Protein AF-A0A4Y9MJ66-F1 (afdb_monomer_lite)

Foldseek 3Di:
DQVQLCCCQPNDCLVDPPDDDDPDLVSLQSNLSSCVSVVVNVSSLVSLVVCPPHPCVVVSVVVVVVSVVVVD

Structure (mmCIF, N/CA/C/O backbone):
data_AF-A0A4Y9MJ66-F1
#
_entry.id   AF-A0A4Y9MJ66-F1
#
loop_
_atom_site.group_PDB
_atom_site.id
_atom_site.type_symbol
_atom_site.label_atom_id
_atom_site.label_alt_id
_atom_site.label_comp_id
_atom_site.label_asym_id
_atom_site.label_entity_id
_atom_site.label_seq_id
_atom_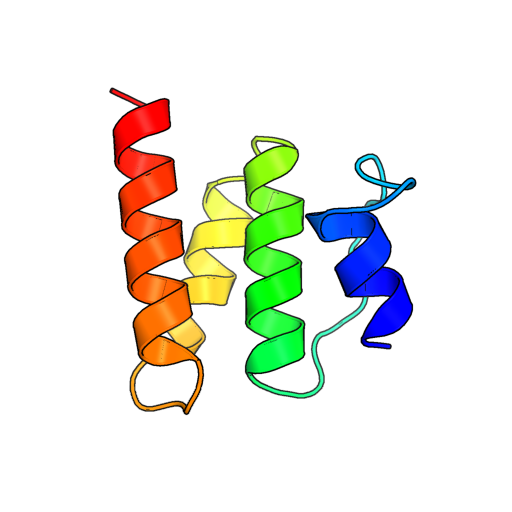site.pdbx_PDB_ins_code
_atom_site.Cartn_x
_atom_site.Cartn_y
_atom_site.Cartn_z
_atom_site.occupancy
_atom_site.B_iso_or_equiv
_atom_site.auth_seq_id
_atom_site.auth_comp_id
_atom_site.auth_asym_id
_atom_site.auth_atom_id
_atom_site.pdbx_PDB_model_num
ATOM 1 N N . MET A 1 1 ? 11.083 -7.867 -10.647 1.00 73.94 1 MET A N 1
ATOM 2 C CA . MET A 1 1 ? 9.862 -7.923 -9.814 1.00 73.94 1 MET A CA 1
ATOM 3 C C . MET A 1 1 ? 9.338 -6.521 -9.529 1.00 73.94 1 MET A C 1
ATOM 5 O O . MET A 1 1 ? 8.322 -6.149 -10.101 1.00 73.94 1 MET A O 1
ATOM 9 N N . ARG A 1 2 ? 10.087 -5.715 -8.769 1.00 88.69 2 ARG A N 1
ATOM 10 C CA . ARG A 1 2 ? 9.740 -4.342 -8.382 1.00 88.69 2 ARG A CA 1
ATOM 11 C C . ARG A 1 2 ? 9.188 -3.440 -9.487 1.00 88.69 2 ARG A C 1
ATOM 13 O O . ARG A 1 2 ? 8.101 -2.919 -9.313 1.00 88.69 2 ARG A O 1
ATOM 20 N N . ALA A 1 3 ? 9.858 -3.329 -10.640 1.00 91.50 3 ALA A N 1
ATOM 21 C CA . ALA A 1 3 ? 9.392 -2.477 -11.747 1.00 91.50 3 ALA A CA 1
ATOM 22 C C . ALA A 1 3 ? 7.960 -2.813 -12.210 1.00 91.50 3 ALA A C 1
ATOM 24 O O . ALA A 1 3 ? 7.153 -1.923 -12.433 1.00 91.50 3 ALA A O 1
ATOM 25 N N . VAL A 1 4 ? 7.607 -4.101 -12.256 1.00 95.62 4 VAL A N 1
ATOM 26 C CA . VAL A 1 4 ? 6.256 -4.548 -12.628 1.00 95.62 4 VAL A CA 1
ATOM 27 C C . VAL A 1 4 ? 5.219 -4.151 -11.574 1.00 95.62 4 VAL A C 1
ATOM 29 O O . VAL A 1 4 ? 4.086 -3.823 -11.917 1.00 95.62 4 VAL A O 1
ATOM 32 N N . LEU A 1 5 ? 5.593 -4.203 -10.295 1.00 97.31 5 LEU A N 1
ATOM 33 C CA . LEU A 1 5 ? 4.728 -3.792 -9.191 1.00 97.31 5 LEU A CA 1
ATOM 34 C C . LEU A 1 5 ? 4.595 -2.269 -9.116 1.00 97.31 5 LEU A C 1
ATOM 36 O O . LEU A 1 5 ? 3.501 -1.780 -8.867 1.00 97.31 5 LEU A O 1
ATOM 40 N N . SER A 1 6 ? 5.665 -1.525 -9.397 1.00 97.19 6 SER A N 1
ATOM 41 C CA . SER A 1 6 ? 5.636 -0.067 -9.534 1.00 97.19 6 SER A CA 1
ATOM 42 C C . SER A 1 6 ? 4.721 0.366 -10.679 1.00 97.19 6 SER A C 1
ATOM 44 O O . SER A 1 6 ? 3.878 1.236 -10.474 1.00 97.19 6 SER A O 1
ATOM 46 N N . ASP A 1 7 ? 4.809 -0.289 -11.841 1.00 97.06 7 ASP A N 1
ATOM 47 C CA . ASP A 1 7 ? 3.936 -0.009 -12.986 1.00 97.06 7 ASP A CA 1
ATOM 48 C C . ASP A 1 7 ? 2.460 -0.289 -12.688 1.00 97.06 7 ASP A C 1
ATOM 50 O O . ASP A 1 7 ? 1.593 0.442 -13.160 1.00 97.06 7 ASP A O 1
ATOM 54 N N . ALA A 1 8 ? 2.167 -1.329 -11.901 1.00 97.69 8 ALA A N 1
ATOM 55 C CA . ALA A 1 8 ? 0.802 -1.645 -11.484 1.00 97.69 8 ALA A CA 1
ATOM 56 C C . ALA A 1 8 ? 0.278 -0.718 -10.374 1.00 97.69 8 ALA A C 1
ATOM 58 O O . ALA A 1 8 ? -0.922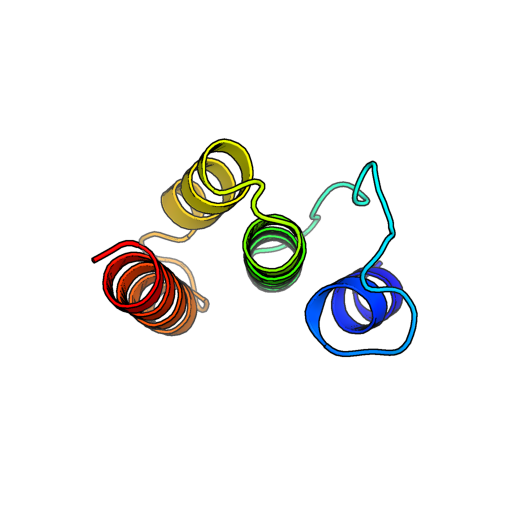 -0.480 -10.290 1.00 97.69 8 ALA A O 1
ATOM 59 N N . ALA A 1 9 ? 1.160 -0.214 -9.509 1.00 97.38 9 ALA A N 1
ATOM 60 C CA . ALA A 1 9 ? 0.796 0.651 -8.390 1.00 97.38 9 ALA A CA 1
ATOM 61 C C . ALA A 1 9 ? 0.622 2.121 -8.798 1.00 97.38 9 ALA A C 1
ATOM 63 O O . ALA A 1 9 ? -0.257 2.799 -8.273 1.00 97.38 9 ALA A O 1
ATOM 64 N N . PHE A 1 10 ? 1.471 2.611 -9.703 1.00 96.56 10 PHE A N 1
ATOM 65 C CA . PHE A 1 10 ? 1.585 4.038 -10.027 1.00 96.56 10 PHE A CA 1
ATOM 66 C C . PHE A 1 10 ? 1.763 4.332 -11.520 1.00 96.56 10 PHE A C 1
ATOM 68 O O . PHE A 1 10 ? 1.722 5.494 -11.915 1.00 96.56 10 PHE A O 1
ATOM 75 N N . GLY A 1 11 ? 2.039 3.312 -12.331 1.00 94.50 11 GLY A N 1
ATOM 76 C CA . GLY A 1 11 ? 2.436 3.480 -13.724 1.00 94.50 11 GLY A CA 1
ATOM 77 C C . GLY A 1 11 ? 1.343 3.105 -14.716 1.00 94.50 11 GLY A C 1
ATOM 78 O O . GLY A 1 11 ? 0.148 3.230 -14.461 1.00 94.50 11 GLY A O 1
ATOM 79 N N . ALA A 1 12 ? 1.782 2.655 -15.889 1.00 94.19 12 ALA A N 1
ATOM 80 C CA . ALA A 1 12 ? 0.925 2.514 -17.061 1.00 94.19 12 ALA A CA 1
ATOM 81 C C . ALA A 1 12 ? 0.078 1.232 -17.092 1.00 94.19 12 ALA A C 1
ATOM 83 O O . ALA A 1 12 ? -0.641 1.027 -18.065 1.00 94.19 12 ALA A O 1
ATOM 84 N N . ARG A 1 13 ? 0.191 0.349 -16.088 1.00 95.06 13 ARG A N 1
ATOM 85 C CA . ARG A 1 13 ? -0.521 -0.943 -16.065 1.00 95.06 13 ARG A CA 1
ATOM 86 C C . ARG A 1 13 ? -1.357 -1.154 -14.797 1.00 95.06 13 ARG A C 1
ATOM 88 O O . ARG A 1 13 ? -1.206 -2.197 -14.145 1.00 95.06 13 ARG A O 1
ATOM 95 N N . PRO A 1 14 ? -2.220 -0.193 -14.409 1.00 94.56 14 PRO A N 1
ATOM 96 C CA . PRO A 1 14 ? -3.029 -0.299 -13.197 1.00 94.56 14 PRO A CA 1
ATOM 97 C C . PRO A 1 14 ? -4.023 -1.466 -13.238 1.00 94.56 14 PRO A C 1
ATOM 99 O O . PRO A 1 14 ? -4.464 -1.926 -12.193 1.00 94.56 14 PRO A O 1
ATOM 102 N N . GLU A 1 15 ? -4.359 -1.988 -14.418 1.00 95.50 15 GLU A N 1
ATOM 103 C CA . GLU A 1 15 ? -5.277 -3.109 -14.632 1.00 95.50 15 GLU A CA 1
ATOM 104 C C . GLU A 1 15 ? -4.686 -4.483 -14.284 1.00 95.50 15 GLU A C 1
ATOM 106 O O . GLU A 1 15 ? -5.402 -5.488 -14.272 1.00 95.50 15 GLU A O 1
ATOM 111 N N . ARG A 1 16 ? -3.377 -4.565 -14.017 1.00 96.12 16 ARG A N 1
ATOM 112 C CA . ARG A 1 16 ? -2.683 -5.847 -13.883 1.00 96.12 16 ARG A CA 1
ATOM 113 C C . ARG A 1 16 ? -3.219 -6.681 -12.716 1.00 96.12 16 ARG A C 1
ATOM 115 O O . ARG A 1 16 ? -3.082 -6.310 -11.550 1.00 96.12 16 ARG A O 1
ATOM 122 N N . TRP A 1 17 ? -3.708 -7.878 -13.033 1.00 95.25 17 TRP A N 1
ATOM 123 C CA . TRP A 1 17 ? -4.091 -8.903 -12.064 1.00 95.25 17 TRP A CA 1
ATOM 124 C C . TRP A 1 17 ? -3.960 -10.309 -12.686 1.00 95.25 17 TRP A C 1
ATOM 126 O O . TRP A 1 17 ? -4.318 -10.470 -13.852 1.00 95.25 17 TRP A O 1
ATOM 136 N N . PRO A 1 18 ? -3.476 -11.339 -11.963 1.00 94.75 18 PRO A N 1
ATOM 137 C CA . PRO A 1 18 ? -2.955 -11.301 -10.598 1.00 94.75 18 PRO A CA 1
ATOM 138 C C . PRO A 1 18 ? -1.620 -10.547 -10.497 1.00 94.75 18 PRO A C 1
ATOM 140 O O . PRO A 1 18 ? -0.822 -10.498 -11.437 1.00 94.75 18 PRO A O 1
ATOM 143 N N . LEU A 1 19 ? -1.373 -9.945 -9.332 1.00 96.31 19 LEU A N 1
ATOM 144 C CA . LEU A 1 19 ? -0.107 -9.270 -9.051 1.00 96.31 19 LEU A CA 1
ATOM 145 C C . LEU A 1 19 ? 1.008 -10.304 -8.789 1.00 96.31 19 LEU A C 1
ATOM 147 O O . LEU A 1 19 ? 0.747 -11.300 -8.107 1.00 96.31 19 LEU A O 1
ATOM 151 N N . PRO A 1 20 ? 2.251 -10.068 -9.251 1.00 96.19 20 PRO A N 1
ATOM 152 C CA . PRO A 1 20 ? 3.395 -10.928 -8.939 1.00 96.19 20 PRO A CA 1
ATOM 153 C C . PRO A 1 20 ? 3.672 -11.046 -7.435 1.00 96.19 20 PRO A C 1
ATOM 155 O O . PRO A 1 20 ? 3.530 -10.062 -6.707 1.00 96.19 20 PRO A O 1
ATOM 158 N N . THR A 1 21 ? 4.085 -12.224 -6.960 1.00 95.62 21 THR A N 1
ATOM 159 C CA . THR A 1 21 ? 4.410 -12.467 -5.542 1.00 95.62 21 THR A CA 1
ATOM 160 C C . THR A 1 21 ? 5.495 -11.511 -5.047 1.00 95.62 21 THR A C 1
ATOM 162 O O . THR A 1 21 ? 6.519 -11.341 -5.706 1.00 95.62 21 THR A O 1
ATOM 165 N N . ALA A 1 22 ? 5.283 -10.895 -3.881 1.00 96.25 22 ALA A N 1
ATOM 166 C CA . ALA A 1 22 ? 6.285 -10.022 -3.276 1.00 96.25 22 ALA A CA 1
ATOM 167 C C . ALA A 1 22 ? 7.444 -10.827 -2.688 1.00 96.25 22 ALA A C 1
ATOM 169 O O . ALA A 1 22 ? 7.228 -11.805 -1.973 1.00 96.25 22 ALA A O 1
ATOM 170 N N . THR A 1 23 ? 8.664 -10.365 -2.948 1.00 95.81 23 THR A N 1
ATOM 171 C CA . THR A 1 23 ? 9.901 -10.957 -2.419 1.00 95.81 23 THR A CA 1
ATOM 172 C C . THR A 1 23 ? 10.466 -10.196 -1.222 1.00 95.81 23 THR A C 1
ATOM 174 O O . THR A 1 23 ? 11.315 -10.723 -0.512 1.00 95.81 23 THR A O 1
ATOM 177 N N . ASP A 1 24 ? 9.997 -8.971 -0.977 1.00 96.25 24 ASP A N 1
ATOM 178 C CA . ASP A 1 24 ? 10.469 -8.103 0.101 1.00 96.25 24 ASP A CA 1
ATOM 179 C C . ASP A 1 24 ? 9.359 -7.139 0.586 1.00 96.25 24 ASP A C 1
ATOM 181 O O . ASP A 1 24 ? 8.296 -7.050 -0.045 1.00 96.25 24 ASP A O 1
ATOM 185 N N . PRO A 1 25 ? 9.564 -6.420 1.711 1.00 97.81 25 PRO A N 1
ATOM 186 C CA . PRO A 1 25 ? 8.555 -5.516 2.265 1.00 97.81 25 PRO A CA 1
ATOM 187 C C . PRO A 1 25 ? 8.125 -4.381 1.326 1.00 97.81 25 PRO A C 1
ATOM 189 O O . PRO A 1 25 ? 6.962 -3.980 1.349 1.00 97.81 25 PRO A O 1
ATOM 192 N N . HIS A 1 26 ? 9.026 -3.862 0.488 1.00 97.31 26 HIS A N 1
ATOM 193 C CA . HIS A 1 26 ? 8.696 -2.785 -0.442 1.00 97.31 26 HIS A CA 1
ATOM 194 C C . HIS A 1 26 ? 7.842 -3.304 -1.601 1.00 97.31 26 HIS A C 1
ATOM 196 O O . HIS A 1 26 ? 6.817 -2.708 -1.924 1.00 97.31 26 HIS A O 1
ATOM 202 N N . ASP A 1 27 ? 8.203 -4.455 -2.167 1.00 97.75 27 ASP A N 1
ATOM 203 C CA . ASP A 1 27 ? 7.395 -5.128 -3.186 1.00 97.75 27 ASP A CA 1
ATOM 204 C C . ASP A 1 27 ? 5.983 -5.438 -2.651 1.00 97.75 27 ASP A C 1
ATOM 206 O O . ASP A 1 27 ? 4.984 -5.229 -3.343 1.00 97.75 27 ASP A O 1
ATOM 210 N N . ARG A 1 28 ? 5.863 -5.865 -1.387 1.00 98.31 28 ARG A N 1
ATOM 211 C CA . ARG A 1 28 ? 4.556 -6.095 -0.751 1.00 98.31 28 ARG A CA 1
ATOM 212 C C . ARG A 1 28 ? 3.757 -4.804 -0.558 1.00 98.31 28 ARG A C 1
ATOM 214 O O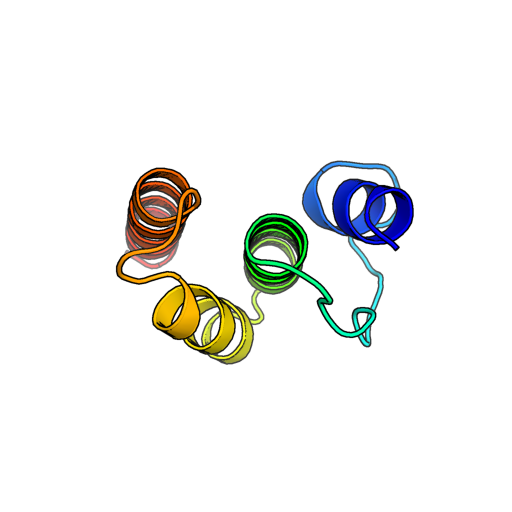 . ARG A 1 28 ? 2.548 -4.806 -0.775 1.00 98.31 28 ARG A O 1
ATOM 221 N N . TRP A 1 29 ? 4.409 -3.699 -0.206 1.00 98.50 29 TRP A N 1
ATOM 222 C CA . TRP A 1 29 ? 3.748 -2.394 -0.152 1.00 98.50 29 TRP A CA 1
ATOM 223 C C . TRP A 1 29 ? 3.223 -1.962 -1.530 1.00 98.50 29 TRP A C 1
ATOM 225 O O . TRP A 1 29 ? 2.058 -1.582 -1.639 1.00 98.50 29 TRP A O 1
ATOM 235 N N . LEU A 1 30 ? 4.020 -2.104 -2.594 1.00 98.44 30 LEU A N 1
ATOM 236 C CA . LEU A 1 30 ? 3.584 -1.804 -3.964 1.00 98.44 30 LEU A CA 1
ATOM 237 C C . LEU A 1 30 ? 2.388 -2.668 -4.388 1.00 98.44 30 LEU A C 1
ATOM 239 O O . LEU A 1 30 ? 1.440 -2.155 -4.981 1.00 98.44 30 LEU A O 1
ATOM 243 N N . ARG A 1 31 ? 2.383 -3.961 -4.033 1.00 98.25 31 ARG A N 1
ATOM 244 C CA . ARG A 1 31 ? 1.215 -4.827 -4.259 1.00 98.25 31 ARG A CA 1
ATOM 245 C C . ARG A 1 31 ? -0.041 -4.292 -3.581 1.00 98.25 31 ARG A C 1
ATOM 247 O O . ARG A 1 31 ? -1.098 -4.276 -4.206 1.00 98.25 31 ARG A O 1
ATOM 254 N N . ALA A 1 32 ? 0.070 -3.859 -2.326 1.00 98.44 32 ALA A N 1
ATOM 255 C CA . ALA A 1 32 ? -1.062 -3.311 -1.594 1.00 98.44 32 ALA A CA 1
ATOM 256 C C . ALA A 1 32 ? -1.597 -2.027 -2.243 1.00 98.44 32 ALA A C 1
ATOM 258 O O . ALA A 1 32 ? -2.811 -1.871 -2.363 1.00 98.44 32 ALA A O 1
ATOM 259 N N . VAL A 1 33 ? -0.714 -1.138 -2.708 1.00 98.44 33 VAL A N 1
ATOM 260 C CA . VAL A 1 33 ? -1.112 0.073 -3.443 1.00 98.44 33 VAL A CA 1
ATOM 261 C C . VAL A 1 33 ? -1.851 -0.289 -4.732 1.00 98.44 33 VAL A C 1
ATOM 263 O O . VAL A 1 33 ? -2.956 0.205 -4.945 1.00 98.44 33 VAL A O 1
ATOM 266 N N . ALA A 1 34 ? -1.296 -1.192 -5.546 1.00 98.31 34 ALA A N 1
ATOM 267 C CA . ALA A 1 34 ? -1.918 -1.631 -6.797 1.00 98.31 34 ALA A CA 1
ATOM 268 C C . ALA A 1 34 ? -3.294 -2.281 -6.563 1.00 98.31 34 ALA A C 1
ATOM 270 O O . ALA A 1 34 ? -4.277 -1.922 -7.206 1.00 98.31 34 ALA A O 1
ATOM 271 N N . ALA A 1 35 ? -3.396 -3.197 -5.593 1.00 98.19 35 ALA A N 1
ATOM 272 C CA . ALA A 1 35 ? -4.664 -3.829 -5.239 1.00 98.19 35 ALA A CA 1
ATOM 273 C C . ALA A 1 35 ? -5.699 -2.802 -4.742 1.00 98.19 35 ALA A C 1
ATOM 275 O O . ALA A 1 35 ? -6.859 -2.859 -5.147 1.00 98.19 35 ALA A O 1
ATOM 276 N N .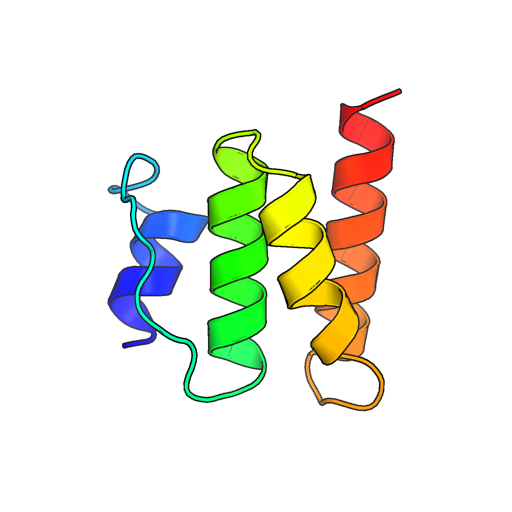 GLY A 1 36 ? -5.285 -1.843 -3.908 1.00 97.44 36 GLY A N 1
ATOM 277 C CA . GLY A 1 36 ? -6.152 -0.771 -3.416 1.00 97.44 36 GLY A CA 1
ATOM 278 C C . GLY A 1 36 ? -6.643 0.156 -4.529 1.00 97.44 36 GLY A C 1
ATOM 279 O O . GLY A 1 36 ? -7.832 0.453 -4.581 1.00 97.44 36 GLY A O 1
ATOM 280 N N . GLY A 1 37 ? -5.767 0.538 -5.465 1.00 95.81 37 GLY A N 1
ATOM 281 C CA . GLY A 1 37 ? -6.131 1.339 -6.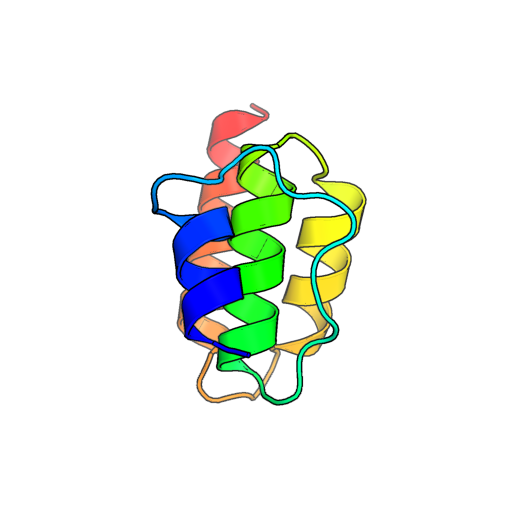641 1.00 95.81 37 GLY A CA 1
ATOM 282 C C . GLY A 1 37 ? -7.133 0.648 -7.574 1.00 95.81 37 GLY A C 1
ATOM 283 O O . GLY A 1 37 ? -7.907 1.317 -8.249 1.00 95.81 37 GLY A O 1
ATOM 284 N N . GLN A 1 38 ? -7.178 -0.687 -7.561 1.00 95.81 38 GLN A N 1
ATOM 285 C CA . GLN A 1 38 ? -8.168 -1.497 -8.285 1.00 95.81 38 GLN A CA 1
ATOM 286 C C . GLN A 1 38 ? -9.447 -1.785 -7.470 1.00 95.81 38 GLN A C 1
ATOM 288 O O . GLN A 1 38 ? -10.264 -2.607 -7.884 1.00 95.81 38 GLN A O 1
ATOM 293 N N . GLY A 1 39 ? -9.609 -1.200 -6.278 1.00 95.81 39 GLY A N 1
ATOM 294 C CA . GLY A 1 39 ? -10.751 -1.455 -5.391 1.00 95.81 39 GLY A CA 1
ATOM 295 C C . GLY A 1 39 ? -10.707 -2.802 -4.653 1.00 95.81 39 GLY A C 1
ATOM 296 O O . GLY A 1 39 ? -11.661 -3.181 -3.974 1.00 95.81 39 GLY A O 1
ATOM 297 N N . ARG A 1 40 ? -9.597 -3.549 -4.729 1.00 96.94 40 ARG A N 1
ATOM 298 C CA . ARG A 1 40 ? -9.408 -4.846 -4.052 1.00 96.94 40 ARG A CA 1
ATOM 299 C C . ARG A 1 40 ? -8.906 -4.656 -2.619 1.00 96.94 40 ARG A C 1
ATOM 301 O O . ARG A 1 40 ? -7.865 -5.190 -2.229 1.00 96.94 40 ARG A O 1
ATOM 308 N N . TYR A 1 41 ? -9.658 -3.904 -1.817 1.00 97.00 41 TYR A N 1
ATOM 309 C CA . TYR A 1 41 ? -9.233 -3.474 -0.481 1.00 97.00 41 TYR A CA 1
ATOM 310 C C . TYR A 1 41 ? -8.941 -4.632 0.479 1.00 97.00 41 TYR A C 1
ATOM 312 O O . TYR A 1 41 ? -7.982 -4.550 1.238 1.00 97.00 41 TYR A O 1
ATOM 320 N N . ALA A 1 42 ? -9.690 -5.738 0.419 1.00 96.75 42 ALA A N 1
ATOM 321 C CA . ALA A 1 42 ? -9.418 -6.904 1.266 1.00 96.75 42 ALA A CA 1
ATOM 322 C C . ALA A 1 42 ? -8.010 -7.483 1.022 1.00 96.75 42 ALA A C 1
ATOM 324 O O . ALA A 1 42 ? -7.262 -7.722 1.969 1.00 96.75 42 ALA A O 1
ATOM 325 N N . ALA A 1 43 ? -7.618 -7.637 -0.248 1.00 97.31 43 ALA A N 1
ATOM 326 C CA . ALA A 1 43 ? -6.284 -8.109 -0.616 1.00 97.31 43 ALA A CA 1
ATOM 327 C C . ALA A 1 43 ? -5.200 -7.086 -0.244 1.00 97.31 43 ALA A C 1
ATOM 329 O O . ALA A 1 43 ? -4.160 -7.456 0.297 1.00 97.31 43 ALA A O 1
ATOM 330 N N . ALA A 1 44 ? -5.466 -5.799 -0.481 1.00 98.06 44 ALA A N 1
ATOM 331 C CA . ALA A 1 44 ? -4.545 -4.727 -0.125 1.00 98.06 44 ALA A CA 1
ATOM 332 C C . ALA A 1 44 ? -4.269 -4.688 1.386 1.00 98.06 44 ALA A C 1
ATOM 334 O O . ALA A 1 44 ? -3.116 -4.649 1.808 1.00 98.06 44 ALA A O 1
ATOM 335 N N . LEU A 1 45 ? -5.316 -4.749 2.213 1.00 97.94 45 LEU A N 1
ATOM 336 C CA . LEU A 1 45 ? -5.196 -4.731 3.670 1.00 97.94 45 LEU A CA 1
ATOM 337 C C . LEU A 1 45 ? -4.478 -5.971 4.216 1.00 97.94 45 LEU A C 1
ATOM 339 O O . LEU A 1 45 ? -3.711 -5.837 5.170 1.00 97.94 45 LEU A O 1
ATOM 343 N N . ALA A 1 46 ? -4.678 -7.142 3.604 1.00 97.94 46 ALA A N 1
ATOM 344 C CA . ALA A 1 46 ? -3.930 -8.349 3.948 1.00 97.94 46 ALA A CA 1
ATOM 345 C C . ALA A 1 46 ? -2.424 -8.172 3.692 1.00 97.94 46 ALA A C 1
ATOM 347 O O . ALA A 1 46 ? -1.612 -8.482 4.561 1.00 97.94 46 ALA A O 1
ATOM 348 N N . ASP A 1 47 ? -2.038 -7.595 2.548 1.00 98.12 47 ASP A N 1
ATOM 349 C CA . ASP A 1 47 ? -0.631 -7.300 2.262 1.00 98.12 47 ASP A CA 1
ATOM 350 C C . ASP A 1 47 ? -0.048 -6.257 3.239 1.00 98.12 47 ASP A C 1
ATOM 352 O O . ASP A 1 47 ? 1.069 -6.439 3.727 1.00 98.12 47 ASP A O 1
ATOM 356 N N . LEU A 1 48 ? -0.802 -5.211 3.606 1.00 98.31 48 LEU A N 1
ATOM 357 C CA . LEU A 1 48 ? -0.343 -4.208 4.580 1.00 98.31 48 LEU A CA 1
ATOM 358 C C . LEU A 1 48 ? -0.142 -4.776 5.993 1.00 98.31 48 LEU A C 1
ATOM 360 O O . LEU A 1 48 ? 0.764 -4.331 6.698 1.00 98.31 48 LEU A O 1
ATOM 364 N N . ALA A 1 49 ? -0.950 -5.753 6.414 1.00 97.94 49 ALA A N 1
ATOM 365 C CA . ALA A 1 49 ? -0.851 -6.353 7.747 1.00 97.94 49 ALA A CA 1
ATOM 366 C C . ALA A 1 49 ? 0.514 -7.021 8.002 1.00 97.94 49 ALA A C 1
ATOM 368 O O . ALA A 1 49 ? 0.998 -7.036 9.132 1.00 97.94 49 ALA A O 1
ATOM 369 N N . HIS A 1 50 ? 1.178 -7.502 6.948 1.00 97.69 50 HIS A N 1
ATOM 370 C CA . HIS A 1 50 ? 2.507 -8.112 7.037 1.00 97.69 50 HIS A CA 1
ATOM 371 C C . HIS A 1 50 ? 3.662 -7.105 7.159 1.00 97.69 50 HIS A C 1
ATOM 373 O O . HIS A 1 50 ? 4.811 -7.521 7.287 1.00 97.69 50 HIS A O 1
ATOM 379 N N . LEU A 1 51 ? 3.398 -5.795 7.090 1.00 98.12 51 LEU A N 1
ATOM 380 C CA . LEU A 1 51 ? 4.445 -4.764 7.065 1.00 98.12 51 LEU A CA 1
ATOM 381 C C . LEU A 1 51 ? 4.763 -4.163 8.438 1.00 98.12 51 LEU A C 1
ATOM 383 O O . LEU A 1 51 ? 5.658 -3.318 8.537 1.00 98.12 51 LEU A O 1
ATOM 387 N N . SER A 1 52 ? 4.080 -4.608 9.494 1.00 95.69 52 SER A N 1
ATOM 388 C CA . SER A 1 52 ? 4.382 -4.197 10.868 1.00 95.69 52 SER A CA 1
ATOM 389 C C . SER A 1 52 ? 5.830 -4.532 11.244 1.00 95.69 52 SER A C 1
ATOM 391 O O . SER A 1 52 ? 6.314 -5.625 10.959 1.00 95.69 52 SER A O 1
ATOM 393 N N . GLY A 1 53 ? 6.541 -3.576 11.849 1.00 95.62 53 GLY A N 1
ATOM 394 C CA . GLY A 1 53 ? 7.947 -3.735 12.244 1.00 95.62 53 GLY A CA 1
ATOM 395 C C . GLY A 1 53 ? 8.960 -3.781 11.089 1.00 95.62 53 GLY A C 1
ATOM 396 O O . GLY A 1 53 ? 10.152 -3.933 11.336 1.00 95.62 53 GLY A O 1
ATOM 397 N N . THR A 1 54 ? 8.524 -3.636 9.834 1.00 97.31 54 THR A N 1
ATOM 398 C CA . THR A 1 54 ? 9.425 -3.579 8.671 1.00 97.31 54 THR A CA 1
ATOM 399 C C . THR A 1 54 ? 9.818 -2.140 8.333 1.00 97.31 54 THR A C 1
ATOM 401 O O . THR A 1 54 ? 9.155 -1.184 8.740 1.00 97.31 54 THR A O 1
ATOM 404 N N . ALA A 1 55 ? 10.833 -1.968 7.480 1.00 95.56 55 ALA A N 1
ATOM 405 C CA . ALA A 1 55 ? 11.193 -0.657 6.931 1.00 95.56 55 ALA A CA 1
ATOM 406 C C . ALA A 1 55 ? 10.042 0.029 6.154 1.00 95.56 55 ALA A C 1
ATOM 408 O O . ALA A 1 55 ? 10.066 1.241 5.964 1.00 95.56 55 ALA A O 1
ATOM 409 N N . ALA A 1 56 ? 9.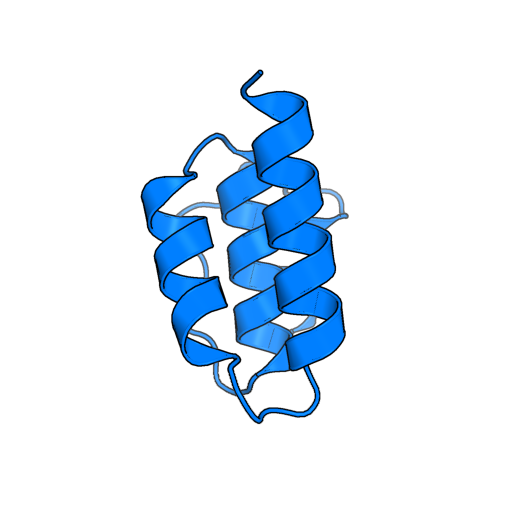014 -0.720 5.730 1.00 97.12 56 ALA A N 1
ATOM 410 C CA . ALA A 1 56 ? 7.844 -0.196 5.026 1.00 97.12 56 ALA A CA 1
ATOM 411 C C . ALA A 1 56 ? 6.658 0.142 5.956 1.00 97.12 56 ALA A C 1
ATOM 413 O O . ALA A 1 56 ? 5.598 0.528 5.463 1.00 97.12 56 ALA A O 1
ATOM 414 N N . ALA A 1 57 ? 6.801 0.031 7.285 1.00 97.81 57 ALA A N 1
ATOM 415 C CA . ALA A 1 57 ? 5.696 0.214 8.235 1.00 97.81 57 ALA A CA 1
ATOM 416 C C . ALA A 1 57 ? 5.027 1.599 8.135 1.00 97.81 57 ALA A C 1
ATOM 418 O O . ALA A 1 57 ? 3.800 1.697 8.099 1.00 97.81 57 ALA A O 1
ATOM 419 N N . SER A 1 58 ? 5.819 2.672 8.027 1.00 97.81 58 SER A N 1
ATOM 420 C CA . SER A 1 58 ? 5.292 4.039 7.868 1.00 97.81 58 SER A CA 1
ATOM 421 C C . SER A 1 58 ? 4.477 4.201 6.576 1.00 97.81 58 SER A C 1
ATOM 423 O O . SER A 1 58 ? 3.367 4.746 6.585 1.00 97.81 58 SER A O 1
ATOM 425 N N . ALA A 1 59 ? 4.981 3.643 5.470 1.00 97.94 59 ALA A N 1
ATOM 426 C CA . ALA A 1 59 ? 4.280 3.640 4.191 1.00 97.94 59 ALA A CA 1
ATOM 427 C C . ALA A 1 59 ? 2.977 2.830 4.276 1.00 97.94 59 ALA A C 1
ATOM 429 O O . ALA A 1 59 ? 1.934 3.294 3.822 1.00 97.94 59 ALA A O 1
ATOM 430 N N . ALA A 1 60 ? 3.001 1.671 4.941 1.00 98.25 60 ALA A N 1
ATOM 431 C CA . ALA A 1 60 ? 1.827 0.831 5.138 1.00 98.25 60 ALA A CA 1
ATOM 432 C C . ALA A 1 60 ? 0.714 1.540 5.925 1.00 98.25 60 ALA A C 1
ATOM 434 O O . ALA A 1 60 ? -0.448 1.513 5.516 1.00 98.25 60 ALA A O 1
ATOM 435 N N . MET A 1 61 ? 1.063 2.220 7.023 1.00 98.25 61 MET A N 1
ATOM 436 C CA . MET A 1 61 ? 0.105 3.003 7.810 1.00 98.25 61 MET A CA 1
ATOM 437 C C . MET A 1 61 ? -0.482 4.160 6.998 1.00 98.25 61 MET A C 1
ATOM 439 O O . MET A 1 61 ? -1.697 4.356 6.997 1.00 98.25 61 MET A O 1
ATOM 443 N N . SER A 1 62 ? 0.359 4.879 6.251 1.00 98.19 62 SER A N 1
ATOM 444 C CA . SER A 1 62 ? -0.078 5.986 5.393 1.00 98.19 62 SER A CA 1
ATOM 445 C C . SER A 1 62 ? -1.022 5.512 4.281 1.00 98.19 62 SER A C 1
ATOM 447 O O . SER A 1 62 ? -2.059 6.134 4.039 1.00 98.19 62 SER A O 1
ATOM 449 N N . THR A 1 63 ? -0.723 4.372 3.648 1.00 98.31 63 THR A N 1
ATOM 450 C CA . THR A 1 63 ? -1.593 3.741 2.646 1.00 98.31 63 THR A CA 1
ATOM 451 C C . THR A 1 63 ? -2.919 3.290 3.263 1.00 98.31 63 THR A C 1
ATOM 453 O O . THR A 1 63 ? -3.973 3.603 2.712 1.00 98.31 63 THR A O 1
ATOM 456 N N . ARG A 1 64 ? -2.904 2.641 4.437 1.00 97.62 64 ARG A N 1
ATOM 457 C CA . ARG A 1 64 ? -4.132 2.252 5.152 1.00 97.62 64 ARG A CA 1
ATOM 458 C C . ARG A 1 64 ? -5.006 3.465 5.476 1.00 97.62 64 ARG A C 1
ATOM 460 O O . ARG A 1 64 ? -6.209 3.422 5.241 1.00 97.62 64 ARG A O 1
ATOM 467 N N . ALA A 1 65 ? -4.412 4.548 5.974 1.00 97.38 65 ALA A N 1
ATOM 468 C CA . ALA A 1 65 ? -5.133 5.788 6.252 1.00 97.38 65 ALA A CA 1
ATOM 469 C C . ALA A 1 65 ? -5.737 6.406 4.979 1.00 97.38 65 ALA A C 1
ATOM 471 O O . ALA A 1 65 ? -6.842 6.943 5.020 1.00 97.38 65 ALA A O 1
ATOM 472 N N . SER A 1 66 ? -5.041 6.305 3.842 1.00 97.31 66 SER A N 1
ATOM 473 C CA . SER A 1 66 ? -5.576 6.721 2.542 1.00 97.31 66 SER A CA 1
ATOM 474 C C . SER A 1 66 ? -6.813 5.915 2.145 1.00 97.31 66 SER A C 1
ATOM 476 O O . SER A 1 66 ? -7.809 6.505 1.739 1.00 97.31 66 SER A O 1
ATOM 478 N N . PHE A 1 67 ? -6.789 4.589 2.325 1.00 96.50 67 PHE A N 1
ATOM 479 C CA . PHE A 1 67 ? -7.950 3.741 2.036 1.00 96.50 67 PHE A CA 1
ATOM 480 C C . PHE A 1 67 ? -9.157 4.107 2.895 1.00 96.50 67 PHE A C 1
ATOM 482 O O . PHE A 1 67 ? -10.253 4.225 2.362 1.00 96.50 67 PHE A O 1
ATOM 489 N N . LEU A 1 68 ? -8.959 4.347 4.196 1.00 95.25 68 LEU A N 1
ATOM 490 C CA . LEU A 1 68 ? -10.048 4.766 5.083 1.00 95.25 68 LEU A CA 1
ATOM 491 C C . LEU A 1 68 ? -10.705 6.062 4.589 1.00 95.25 68 LEU A C 1
ATOM 493 O O . LEU A 1 68 ? -11.919 6.113 4.468 1.00 95.25 68 LEU A O 1
ATOM 497 N N . ARG A 1 69 ? -9.911 7.065 4.189 1.00 95.44 69 ARG A N 1
ATOM 498 C CA . ARG A 1 69 ? -10.453 8.317 3.630 1.00 95.44 69 ARG A CA 1
ATOM 499 C C . ARG A 1 69 ? -11.238 8.130 2.330 1.00 95.44 69 ARG A C 1
ATOM 501 O O . ARG A 1 69 ? -12.119 8.930 2.053 1.00 95.44 69 ARG A O 1
ATOM 508 N N . GLN A 1 70 ? -10.889 7.136 1.516 1.00 93.38 70 GLN A N 1
ATOM 509 C CA . GLN A 1 70 ? -11.596 6.861 0.259 1.00 93.38 70 GLN A CA 1
ATOM 510 C C . GLN A 1 70 ? -12.912 6.116 0.479 1.00 93.38 70 GLN A C 1
ATOM 512 O O . GLN A 1 70 ? -13.826 6.255 -0.327 1.00 93.38 70 GLN A O 1
ATOM 517 N N . LEU A 1 71 ? -12.989 5.309 1.537 1.00 91.12 71 LEU A N 1
ATOM 518 C CA . LEU A 1 71 ? -14.150 4.473 1.826 1.00 91.12 71 LEU A CA 1
ATOM 519 C C . LEU A 1 71 ? -15.235 5.193 2.640 1.00 91.12 71 LEU A C 1
ATOM 521 O O . LEU A 1 71 ? -16.380 4.753 2.583 1.00 91.12 71 LEU A O 1
ATOM 525 N N . GLY A 1 72 ? -14.896 6.295 3.323 1.00 80.50 72 GLY A N 1
ATOM 526 C CA . GLY A 1 72 ? -15.833 7.107 4.111 1.00 80.50 72 GLY A CA 1
ATOM 527 C C . GLY A 1 72 ? -15.917 6.642 5.552 1.00 80.50 72 GLY A C 1
ATOM 528 O O . GLY A 1 72 ? -17.004 6.173 5.948 1.00 80.50 72 GLY A O 1
#

pLDDT: mean 96.09, std 3.7, range [73.94, 98.5]

Secondary structure (DSSP, 8-state):
-HHHHHHHHHSS-TT--SPPPPSSHHHHHHHHHHHHHTT-HHHHHHHHHTTTTSTTHHHHHHHHHHHHHHH-

Sequence (72 aa):
MRAVLSDAAFGARPERWPLPTATDPHDRWLRAVAAGGQGRYAAALADLAHLSGTAAASAAMSTRASFLRQLG

Radius of gyration: 11.04 Å; chains: 1; bounding box: 27×21×29 Å